Protein AF-A0AA36HU29-F1 (afdb_monomer_lite)

Secondary structure (DSSP, 8-state):
--HHHHH-TT---EEEEEE--TTS-HHHHHHHHHHTPPTT--SEEEEHHHHS-TTS--HHHHSSGGGSHHHHHHHH-SEEEES---S-HHHHHHHHHHHHTT-EEEE-----TTHHHHHHHHHHHHHHHHHHHHHHHHHHHSPP---------

Radius of gyration: 29.67 Å; chains: 1; bounding box: 52×58×99 Å

Foldseek 3Di:
DFQQCVVPVPHFDAQEEEQEDPPDDPVLVCLQCVQFPDPPGGPDHHDPNRNDDPVDPCVVLPVPVCNHPSVVSLLNHQEYEYADDDPDPNSVVSVVSCVVSVHHYHYGDGDPPCPVVVVVVVVVVVCVVVVVVVVVVVVVVPDDPDDPPPDDD

Structure (mmCIF, N/CA/C/O backbone):
data_AF-A0AA36HU29-F1
#
_entry.id   AF-A0AA36HU29-F1
#
loop_
_atom_site.group_PDB
_atom_site.id
_atom_site.type_symbol
_atom_site.label_atom_id
_atom_site.label_alt_id
_atom_site.label_comp_id
_atom_site.label_asym_id
_atom_site.label_entity_id
_atom_site.label_seq_id
_atom_site.pdbx_PDB_ins_code
_atom_site.Cartn_x
_atom_site.Cartn_y
_atom_site.Cartn_z
_atom_site.occupancy
_atom_site.B_iso_or_equiv
_atom_site.auth_seq_id
_atom_site.auth_comp_id
_atom_site.auth_asym_id
_atom_site.auth_atom_id
_atom_site.pdbx_PDB_model_num
ATOM 1 N N . MET A 1 1 ? 15.956 -13.746 -5.087 1.00 78.06 1 MET A N 1
ATOM 2 C CA . MET A 1 1 ? 14.690 -14.308 -4.554 1.00 78.06 1 MET A CA 1
ATOM 3 C C . MET A 1 1 ? 14.065 -13.264 -3.632 1.00 78.06 1 MET A C 1
ATOM 5 O O . MET A 1 1 ? 14.831 -12.580 -2.966 1.00 78.06 1 MET A O 1
ATOM 9 N N . SER A 1 2 ? 12.744 -13.062 -3.648 1.00 89.00 2 SER A N 1
ATOM 10 C CA . SER A 1 2 ? 12.063 -12.048 -2.819 1.00 89.00 2 SER A CA 1
ATOM 11 C C . SER A 1 2 ? 11.445 -12.655 -1.555 1.00 89.00 2 SER A C 1
ATOM 13 O O . SER A 1 2 ? 11.228 -13.866 -1.491 1.00 89.00 2 SER A O 1
ATOM 15 N N . TRP A 1 3 ? 11.154 -11.826 -0.547 1.00 90.50 3 TRP A N 1
ATOM 16 C CA . TRP A 1 3 ? 10.551 -12.289 0.709 1.00 90.50 3 TRP A CA 1
ATOM 17 C C . TRP A 1 3 ? 9.155 -12.883 0.495 1.00 90.50 3 TRP A C 1
ATOM 19 O O . TRP A 1 3 ? 8.847 -13.936 1.050 1.00 90.50 3 TRP A O 1
ATOM 29 N N . ALA A 1 4 ? 8.339 -12.256 -0.359 1.00 91.94 4 ALA A N 1
ATOM 30 C CA . ALA A 1 4 ? 7.001 -12.749 -0.675 1.00 91.94 4 ALA A CA 1
ATOM 31 C C . ALA A 1 4 ? 7.044 -14.166 -1.270 1.00 91.94 4 ALA A C 1
ATOM 33 O O . ALA A 1 4 ? 6.289 -15.030 -0.838 1.00 91.94 4 ALA A O 1
ATOM 34 N N . LEU A 1 5 ? 7.980 -14.431 -2.190 1.00 91.12 5 LEU A N 1
ATOM 35 C CA . LEU A 1 5 ? 8.143 -15.754 -2.799 1.00 91.12 5 LEU A CA 1
ATOM 36 C C . LEU A 1 5 ? 8.697 -16.794 -1.811 1.00 91.12 5 LEU A C 1
ATOM 38 O O . LEU A 1 5 ? 8.321 -17.958 -1.871 1.00 91.12 5 LEU A O 1
ATOM 42 N N . LEU A 1 6 ? 9.565 -16.383 -0.878 1.00 92.69 6 LEU A N 1
ATOM 43 C CA . LEU A 1 6 ? 10.039 -17.259 0.202 1.00 92.69 6 LEU A CA 1
ATOM 44 C C . LEU A 1 6 ? 8.902 -17.699 1.133 1.00 92.69 6 LEU A C 1
ATOM 46 O O . LEU A 1 6 ? 8.928 -18.817 1.644 1.00 92.69 6 LEU A O 1
ATOM 50 N N . LYS A 1 7 ? 7.931 -16.816 1.390 1.00 93.50 7 LYS A N 1
ATOM 51 C CA . LYS A 1 7 ? 6.779 -17.106 2.255 1.00 93.50 7 LYS A CA 1
ATOM 52 C C . LYS A 1 7 ? 5.652 -17.833 1.540 1.00 93.50 7 LYS A C 1
ATOM 54 O O . LYS A 1 7 ? 5.011 -18.678 2.157 1.00 93.50 7 LYS A O 1
ATOM 59 N N . HIS A 1 8 ? 5.453 -17.539 0.262 1.00 93.25 8 HIS A N 1
ATOM 60 C CA . HIS A 1 8 ? 4.402 -18.119 -0.561 1.00 93.25 8 HIS A CA 1
ATOM 61 C C . HIS A 1 8 ? 5.008 -18.652 -1.867 1.00 93.25 8 HIS A C 1
ATOM 63 O O . HIS A 1 8 ? 4.954 -17.961 -2.888 1.00 93.25 8 HIS A O 1
ATOM 69 N N . PRO A 1 9 ? 5.600 -19.864 -1.849 1.00 94.38 9 PRO A N 1
ATOM 70 C CA . PRO A 1 9 ? 6.239 -20.452 -3.029 1.00 94.38 9 PRO A CA 1
ATOM 71 C C . PRO A 1 9 ? 5.286 -20.625 -4.217 1.00 94.38 9 PRO A C 1
ATOM 73 O O . PRO A 1 9 ? 5.706 -20.464 -5.360 1.00 94.38 9 PRO A O 1
ATOM 76 N N . ASP A 1 10 ? 4.007 -20.887 -3.936 1.00 93.75 10 ASP A N 1
ATOM 77 C CA . ASP A 1 10 ? 2.946 -21.048 -4.940 1.00 93.75 10 ASP A CA 1
ATOM 78 C C . ASP A 1 10 ? 2.301 -19.710 -5.362 1.00 93.75 10 ASP A C 1
ATOM 80 O O . ASP A 1 10 ? 1.440 -19.673 -6.241 1.00 93.75 10 ASP A O 1
ATOM 84 N N . GLY A 1 11 ? 2.729 -18.596 -4.758 1.00 90.38 11 GLY A N 1
ATOM 85 C CA . GLY A 1 11 ? 2.130 -17.276 -4.938 1.00 90.38 11 GLY A CA 1
ATOM 86 C C . GLY A 1 11 ? 0.848 -17.060 -4.125 1.00 90.38 11 GLY A C 1
ATOM 87 O O . GLY A 1 11 ? 0.329 -17.961 -3.472 1.00 90.38 11 GLY A O 1
ATOM 88 N N . VAL A 1 12 ? 0.356 -15.820 -4.147 1.00 90.94 12 VAL A N 1
ATOM 89 C CA . VAL A 1 12 ? -0.912 -15.391 -3.529 1.00 90.94 12 VAL A CA 1
ATOM 90 C C . VAL A 1 12 ? -1.632 -14.490 -4.529 1.00 90.94 12 VAL A C 1
ATOM 92 O O . VAL A 1 12 ? -0.976 -13.729 -5.246 1.00 90.94 12 VAL A O 1
ATOM 95 N N . SER A 1 13 ? -2.9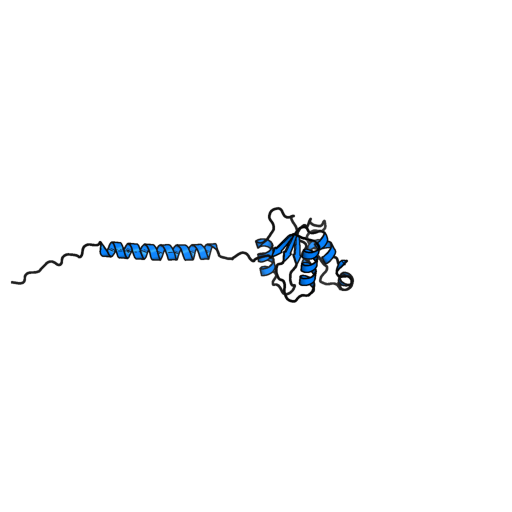65 -14.574 -4.599 1.00 90.75 13 SER A N 1
ATOM 96 C CA . SER A 1 13 ? -3.747 -13.623 -5.395 1.00 90.75 13 SER A CA 1
ATOM 97 C C . SER A 1 13 ? -3.652 -12.234 -4.775 1.00 90.75 13 SER A C 1
ATOM 99 O O . SER A 1 13 ? -3.910 -12.059 -3.585 1.00 90.75 13 SER A O 1
ATOM 101 N N . CYS A 1 14 ? -3.289 -11.250 -5.592 1.00 91.75 14 CYS A N 1
ATOM 102 C CA . CYS A 1 14 ? -3.174 -9.864 -5.168 1.00 91.75 14 CYS A CA 1
ATOM 103 C C . CYS A 1 14 ? -4.008 -8.980 -6.089 1.00 91.75 14 CYS A C 1
ATOM 105 O O . CYS A 1 14 ? -3.647 -8.776 -7.250 1.00 91.75 14 CYS A O 1
ATOM 107 N N . ASN A 1 15 ? -5.075 -8.393 -5.555 1.00 93.06 15 ASN A N 1
ATOM 108 C CA . ASN A 1 15 ? -5.854 -7.364 -6.245 1.00 93.06 15 ASN A CA 1
ATOM 109 C C . ASN A 1 15 ? -5.525 -5.940 -5.763 1.00 93.06 15 ASN A C 1
ATOM 111 O O . ASN A 1 15 ? -5.945 -4.964 -6.390 1.00 93.06 15 ASN A O 1
ATOM 115 N N . ILE A 1 16 ? -4.723 -5.816 -4.702 1.00 95.25 16 ILE A N 1
ATOM 116 C CA . ILE A 1 16 ? -4.217 -4.544 -4.186 1.00 95.25 16 ILE A CA 1
ATOM 117 C C . ILE A 1 16 ? -2.768 -4.349 -4.637 1.00 95.25 16 ILE A C 1
ATOM 119 O O . ILE A 1 16 ? -1.923 -5.224 -4.445 1.00 95.25 16 ILE A O 1
ATOM 123 N N . PHE A 1 17 ? -2.457 -3.170 -5.170 1.00 95.56 17 PHE A N 1
ATOM 124 C CA . PHE A 1 17 ? -1.086 -2.690 -5.339 1.00 95.56 17 PHE A CA 1
ATOM 125 C C . PHE A 1 17 ? -0.808 -1.593 -4.315 1.00 95.56 17 PHE A C 1
ATOM 127 O O . PHE A 1 17 ? -1.538 -0.604 -4.264 1.00 95.56 17 PHE A O 1
ATOM 134 N N . VAL A 1 18 ? 0.247 -1.737 -3.516 1.00 94.94 18 VAL A N 1
ATOM 135 C CA . VAL A 1 18 ? 0.619 -0.732 -2.515 1.00 94.94 18 VAL A CA 1
ATOM 136 C C . VAL A 1 18 ? 1.792 0.093 -3.025 1.00 94.94 18 VAL A C 1
ATOM 138 O O . VAL A 1 18 ? 2.899 -0.421 -3.195 1.00 94.94 18 VAL A O 1
ATOM 141 N N . THR A 1 19 ? 1.557 1.389 -3.226 1.00 93.25 19 THR A N 1
ATOM 142 C CA . THR A 1 19 ? 2.623 2.365 -3.453 1.00 93.25 19 THR A CA 1
ATOM 143 C C . THR A 1 19 ? 3.014 3.008 -2.126 1.00 93.25 19 THR A C 1
ATOM 145 O O . THR A 1 19 ? 2.177 3.525 -1.378 1.00 93.25 19 THR A O 1
ATOM 148 N N . HIS A 1 20 ? 4.304 2.929 -1.812 1.00 92.00 20 HIS A N 1
ATOM 149 C CA . HIS A 1 20 ? 4.864 3.426 -0.563 1.00 92.00 20 HIS A CA 1
ATOM 150 C C . HIS A 1 20 ? 6.284 3.936 -0.771 1.00 92.00 20 HIS A C 1
ATOM 152 O O . HIS A 1 20 ? 7.001 3.514 -1.685 1.00 92.00 20 HIS A O 1
ATOM 158 N N . CYS A 1 21 ? 6.725 4.823 0.112 1.00 87.12 21 CYS A N 1
ATOM 159 C CA . CYS A 1 21 ? 8.116 5.225 0.152 1.00 87.12 21 CYS A CA 1
ATOM 160 C C . CYS A 1 21 ? 8.953 4.242 0.963 1.00 87.12 21 CYS A C 1
ATOM 162 O O . CYS A 1 21 ? 8.581 3.816 2.050 1.00 87.12 21 CYS A O 1
ATOM 164 N N . TRP A 1 22 ? 10.153 3.956 0.467 1.00 79.56 22 TRP A N 1
ATOM 165 C CA . TRP A 1 22 ? 11.125 3.112 1.163 1.00 79.56 22 TRP A CA 1
ATOM 166 C C . TRP A 1 22 ? 11.636 3.692 2.483 1.00 79.56 22 TRP A C 1
ATOM 168 O O . TRP A 1 22 ? 12.119 2.945 3.321 1.00 79.56 22 TRP A O 1
ATOM 178 N N . ALA A 1 23 ? 11.565 5.013 2.656 1.00 83.56 23 ALA A N 1
ATOM 179 C CA . ALA A 1 23 ? 11.959 5.662 3.903 1.00 83.56 23 ALA A CA 1
ATOM 180 C C . ALA A 1 23 ? 10.866 5.585 4.988 1.00 83.56 23 ALA A C 1
ATOM 182 O O . ALA A 1 23 ? 11.067 6.092 6.089 1.00 83.56 23 ALA A O 1
ATOM 183 N N . GLU A 1 24 ? 9.705 4.998 4.683 1.00 84.50 24 GLU A N 1
ATOM 184 C CA . GLU A 1 24 ? 8.639 4.764 5.654 1.00 84.50 24 GLU A CA 1
ATOM 185 C C . GLU A 1 24 ? 9.036 3.648 6.634 1.00 84.50 24 GLU A C 1
ATOM 187 O O . GLU A 1 24 ? 9.568 2.612 6.233 1.00 84.50 24 GLU A O 1
ATOM 192 N N .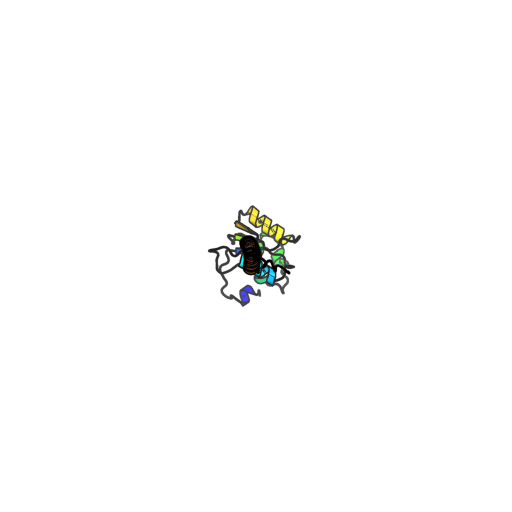 GLY A 1 25 ? 8.775 3.857 7.927 1.00 87.88 25 GLY A N 1
ATOM 193 C CA . GLY A 1 25 ? 8.971 2.826 8.944 1.00 87.88 25 GLY A CA 1
ATOM 194 C C . GLY A 1 25 ? 7.988 1.668 8.762 1.00 87.88 25 GLY A C 1
ATOM 195 O O . GLY A 1 25 ? 6.820 1.875 8.433 1.00 87.88 25 GLY A O 1
ATOM 196 N N . ILE A 1 26 ? 8.460 0.432 8.960 1.00 88.88 26 ILE A N 1
ATOM 197 C CA . ILE A 1 26 ? 7.656 -0.766 8.675 1.00 88.88 26 ILE A CA 1
ATOM 198 C C . ILE A 1 26 ? 6.408 -0.865 9.563 1.00 88.88 26 ILE A C 1
ATOM 200 O O . ILE A 1 26 ? 5.371 -1.323 9.100 1.00 88.88 26 ILE A O 1
ATOM 204 N N . TYR A 1 27 ? 6.473 -0.406 10.816 1.00 90.56 27 TYR A N 1
ATOM 205 C CA . TYR A 1 27 ? 5.324 -0.448 11.723 1.00 90.56 27 TYR A CA 1
ATOM 206 C C . TYR A 1 27 ? 4.244 0.552 11.311 1.00 90.56 27 TYR A C 1
ATOM 208 O O . TYR A 1 27 ? 3.066 0.213 11.282 1.00 90.56 27 TYR A O 1
ATOM 216 N N . GLU A 1 28 ? 4.638 1.770 10.945 1.00 88.38 28 GLU A N 1
ATOM 217 C CA . GLU A 1 28 ? 3.728 2.801 10.454 1.00 88.38 28 GLU A CA 1
ATOM 218 C C . GLU A 1 28 ? 3.117 2.413 9.107 1.00 88.38 28 GLU A C 1
ATOM 220 O O . GLU A 1 28 ? 1.939 2.674 8.865 1.00 88.38 28 GLU A O 1
ATOM 225 N N . PHE A 1 29 ? 3.909 1.772 8.246 1.00 91.00 29 PHE A N 1
ATOM 226 C CA . PHE A 1 29 ? 3.435 1.195 6.997 1.00 91.00 29 PHE A CA 1
ATOM 227 C C . PHE A 1 29 ? 2.349 0.143 7.254 1.00 91.00 29 PHE A C 1
ATOM 229 O O . PHE A 1 29 ? 1.255 0.251 6.702 1.00 91.00 29 PHE A O 1
ATOM 236 N N . LEU A 1 30 ? 2.619 -0.834 8.127 1.00 91.00 30 LEU A N 1
ATOM 237 C CA . LEU A 1 30 ? 1.668 -1.900 8.453 1.00 91.00 30 LEU A CA 1
ATOM 238 C C . LEU A 1 30 ? 0.381 -1.345 9.072 1.00 91.00 30 LEU A C 1
ATOM 240 O O . LEU A 1 30 ? -0.699 -1.671 8.590 1.00 91.00 30 LEU A O 1
ATOM 244 N N . ASP A 1 31 ? 0.482 -0.430 10.041 1.00 90.69 31 ASP A N 1
ATOM 245 C CA . ASP A 1 31 ? -0.685 0.221 10.654 1.00 90.69 31 ASP A CA 1
ATOM 246 C C . ASP A 1 31 ? -1.605 0.882 9.612 1.00 90.69 31 ASP A C 1
ATOM 248 O O . ASP A 1 31 ? -2.832 0.850 9.740 1.00 90.69 31 ASP A O 1
ATOM 252 N N . ARG A 1 32 ? -1.023 1.531 8.593 1.00 91.75 32 ARG A N 1
ATOM 253 C CA . ARG A 1 32 ? -1.778 2.182 7.512 1.00 91.75 32 ARG A CA 1
ATOM 254 C C . ARG A 1 32 ? -2.419 1.160 6.586 1.00 91.75 32 ARG A C 1
ATOM 256 O O . ARG A 1 32 ? -3.596 1.309 6.256 1.00 91.75 32 ARG A O 1
ATOM 263 N N . VAL A 1 33 ? -1.656 0.151 6.166 1.00 92.44 33 VAL A N 1
ATOM 264 C CA . VAL A 1 33 ? -2.122 -0.890 5.242 1.00 92.44 33 VAL A CA 1
ATOM 265 C C . VAL A 1 33 ? -3.250 -1.701 5.868 1.00 92.44 33 VAL A C 1
ATOM 267 O O . VAL A 1 33 ? -4.327 -1.790 5.284 1.00 92.44 33 VAL A O 1
ATOM 270 N N . GLU A 1 34 ? -3.047 -2.224 7.075 1.00 90.81 34 GLU A N 1
ATOM 271 C CA . GLU A 1 34 ? -4.065 -2.980 7.813 1.00 90.81 34 GLU A CA 1
ATOM 272 C C . GLU A 1 34 ? -5.262 -2.091 8.159 1.00 90.81 34 GLU A C 1
ATOM 274 O O . GLU A 1 34 ? -6.416 -2.490 8.006 1.00 90.81 34 GLU A O 1
ATOM 279 N N . GLY A 1 35 ? -4.995 -0.844 8.554 1.00 89.56 35 GLY A N 1
ATOM 280 C CA . GLY A 1 35 ? -6.024 0.135 8.878 1.00 89.56 35 GLY A CA 1
ATOM 281 C C . GLY A 1 35 ? -6.935 0.517 7.722 1.00 89.56 35 GLY A C 1
ATOM 282 O O . GLY A 1 35 ? -8.077 0.915 7.951 1.00 89.56 35 GLY A O 1
ATOM 283 N N . SER A 1 36 ? -6.434 0.387 6.497 1.00 91.62 36 SER A N 1
ATOM 284 C CA . SER A 1 36 ? -7.109 0.821 5.275 1.00 91.62 36 SER A CA 1
ATOM 285 C C . SER A 1 36 ? -7.422 -0.333 4.329 1.00 91.62 36 SER A C 1
ATOM 287 O O . SER A 1 36 ? -7.764 -0.085 3.168 1.00 91.62 36 SER A O 1
ATOM 289 N N . TRP A 1 37 ? -7.310 -1.580 4.802 1.00 91.69 37 TRP A N 1
ATOM 290 C CA . TRP A 1 37 ? -7.531 -2.759 3.975 1.00 91.69 37 TRP A CA 1
ATOM 291 C C . TRP A 1 37 ? -8.944 -2.731 3.369 1.00 91.69 37 TRP A C 1
ATOM 293 O O . TRP A 1 37 ? -9.926 -2.557 4.101 1.00 91.69 37 TRP A O 1
ATOM 303 N N . PRO A 1 38 ? -9.093 -2.854 2.037 1.00 88.19 38 PRO A N 1
ATOM 304 C CA . PRO A 1 38 ? -10.403 -2.826 1.413 1.00 88.19 38 PRO A CA 1
ATOM 305 C C . PRO A 1 38 ? -11.224 -4.049 1.833 1.00 88.19 38 PRO A C 1
ATOM 307 O O . PRO A 1 38 ? -10.772 -5.189 1.740 1.00 88.19 38 PRO A O 1
ATOM 310 N N . GLY A 1 39 ? -12.465 -3.815 2.265 1.00 84.62 39 GLY A N 1
ATOM 311 C CA . GLY A 1 39 ? -13.413 -4.898 2.512 1.00 84.62 39 GLY A CA 1
ATOM 312 C C . GLY A 1 39 ? -13.700 -5.670 1.222 1.00 84.62 39 GLY A C 1
ATOM 313 O O . GLY A 1 39 ? -14.028 -5.060 0.207 1.00 84.62 39 GLY A O 1
ATOM 314 N N . GLY A 1 40 ? -13.574 -6.999 1.270 1.00 78.19 40 GLY A N 1
ATOM 315 C CA . GLY A 1 40 ? -13.772 -7.874 0.109 1.00 78.19 40 GLY A CA 1
ATOM 316 C C . GLY A 1 40 ? -12.586 -7.941 -0.861 1.00 78.19 40 GLY A C 1
ATOM 317 O O . GLY A 1 40 ? -12.747 -8.480 -1.952 1.00 78.19 40 GLY A O 1
ATOM 318 N N . ALA A 1 41 ? -11.423 -7.393 -0.495 1.00 78.06 41 ALA A N 1
ATOM 319 C CA . ALA A 1 41 ? -10.194 -7.590 -1.257 1.00 78.06 41 ALA A CA 1
ATOM 320 C C . ALA A 1 41 ? -9.598 -8.996 -1.059 1.00 78.06 41 ALA A C 1
ATOM 322 O O . ALA A 1 41 ? -9.956 -9.692 -0.106 1.00 78.06 41 ALA A O 1
ATOM 323 N N . ASP A 1 42 ? -8.698 -9.392 -1.966 1.00 76.44 42 ASP A N 1
ATOM 324 C CA . ASP A 1 42 ? -8.036 -10.698 -1.935 1.00 76.44 42 ASP A CA 1
ATOM 325 C C . ASP A 1 42 ? -7.120 -10.817 -0.707 1.00 76.44 42 ASP A C 1
ATOM 327 O O . ASP A 1 42 ? -6.828 -9.841 -0.014 1.00 76.44 42 ASP A O 1
ATOM 331 N N . GLU A 1 43 ? -6.632 -12.033 -0.457 1.00 82.00 43 GLU A N 1
ATOM 332 C CA . GLU A 1 43 ? 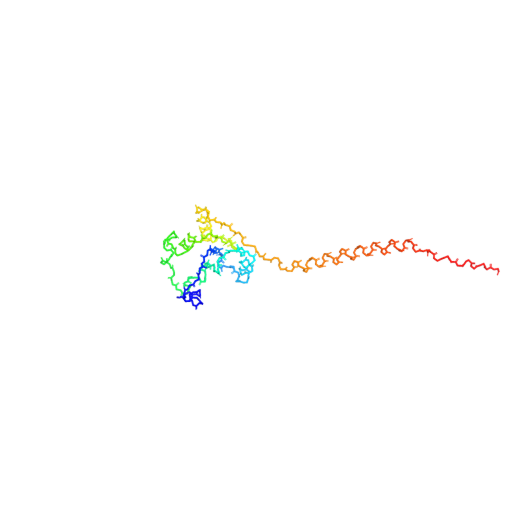-5.750 -12.351 0.671 1.00 82.00 43 GLU A CA 1
ATOM 333 C C . GLU A 1 43 ? -4.417 -11.582 0.647 1.00 82.00 43 GLU A C 1
ATOM 335 O O . GLU A 1 43 ? -3.792 -11.405 1.692 1.00 82.00 43 GLU A O 1
ATOM 340 N N . GLY A 1 44 ? -3.966 -11.134 -0.530 1.00 90.62 44 GLY A N 1
ATOM 341 C CA . GLY A 1 44 ? -2.657 -10.523 -0.723 1.00 90.62 44 GLY A CA 1
ATOM 342 C C . GLY A 1 44 ? -2.687 -9.103 -1.284 1.00 90.62 44 GLY A C 1
ATOM 343 O O . GLY A 1 44 ? -3.591 -8.686 -2.008 1.00 90.62 44 GLY A O 1
ATOM 344 N N . ALA A 1 45 ? -1.609 -8.373 -1.007 1.00 93.94 45 ALA A N 1
ATOM 345 C CA . ALA A 1 45 ? -1.275 -7.132 -1.688 1.00 93.94 45 ALA A CA 1
ATOM 346 C C . ALA A 1 45 ? 0.125 -7.229 -2.295 1.00 93.94 45 ALA A C 1
ATOM 348 O O . ALA A 1 45 ? 1.052 -7.780 -1.696 1.00 93.94 45 ALA A O 1
ATOM 349 N N . TYR A 1 46 ? 0.298 -6.659 -3.483 1.00 94.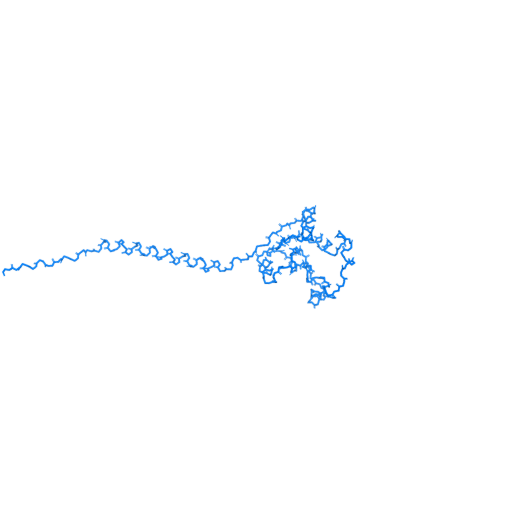44 46 TYR A N 1
ATOM 350 C CA . TYR A 1 46 ? 1.614 -6.497 -4.077 1.00 94.44 46 TYR A CA 1
ATOM 351 C C . TYR A 1 46 ? 2.318 -5.302 -3.435 1.00 94.44 46 TYR A C 1
ATOM 353 O O . TYR A 1 46 ? 1.861 -4.163 -3.558 1.00 94.44 46 TYR A O 1
ATOM 361 N N . ILE A 1 47 ? 3.444 -5.561 -2.770 1.00 92.56 47 ILE A N 1
ATOM 362 C CA . ILE A 1 47 ? 4.253 -4.546 -2.090 1.00 92.56 47 ILE A CA 1
ATOM 363 C C . ILE A 1 47 ? 5.661 -4.628 -2.659 1.00 92.56 47 ILE A C 1
ATOM 365 O O . ILE A 1 47 ? 6.364 -5.625 -2.491 1.00 92.56 47 ILE A O 1
ATOM 369 N N . CYS A 1 48 ? 6.093 -3.567 -3.333 1.00 87.19 48 CYS A N 1
ATOM 370 C CA . CYS A 1 48 ? 7.291 -3.600 -4.165 1.00 87.19 48 CYS A CA 1
ATOM 371 C C . CYS A 1 48 ? 8.572 -3.992 -3.405 1.00 87.19 48 CYS A C 1
ATOM 373 O O . CYS A 1 48 ? 9.407 -4.700 -3.971 1.00 87.19 48 CYS A O 1
ATOM 375 N N . SER A 1 49 ? 8.705 -3.582 -2.139 1.00 86.50 49 SER A N 1
ATOM 376 C CA . SER A 1 49 ? 9.830 -3.906 -1.250 1.00 86.50 49 SER A CA 1
ATOM 377 C C . SER A 1 49 ? 9.848 -5.375 -0.796 1.00 86.50 49 SER A C 1
ATOM 379 O O . SER A 1 49 ? 10.915 -5.915 -0.518 1.00 86.50 49 SER A O 1
ATOM 381 N N . LEU A 1 50 ? 8.699 -6.058 -0.803 1.00 90.06 50 LEU A N 1
ATOM 382 C CA . LEU A 1 50 ? 8.560 -7.461 -0.393 1.00 90.06 50 LEU A CA 1
ATOM 383 C C . LEU A 1 50 ? 8.524 -8.430 -1.581 1.00 90.06 50 LEU A C 1
ATOM 385 O O . LEU A 1 50 ? 8.976 -9.571 -1.466 1.00 90.06 50 LEU A O 1
ATOM 389 N N . SER A 1 51 ? 7.984 -7.982 -2.715 1.00 90.06 51 SER A N 1
ATOM 390 C CA . SER A 1 51 ? 7.723 -8.814 -3.893 1.00 90.06 51 SER A CA 1
ATOM 391 C C . SER A 1 51 ? 8.917 -8.929 -4.841 1.00 90.06 51 SER A C 1
ATOM 393 O O . SER A 1 51 ? 9.041 -9.943 -5.527 1.00 90.06 51 SER A O 1
ATOM 395 N N . ASN A 1 52 ? 9.830 -7.952 -4.848 1.00 85.62 52 ASN A N 1
ATOM 396 C CA . ASN A 1 52 ? 11.008 -7.958 -5.720 1.00 85.62 52 ASN A CA 1
ATOM 397 C C . ASN A 1 52 ? 12.286 -8.409 -4.988 1.00 85.62 52 ASN A C 1
ATOM 399 O O . ASN A 1 52 ? 12.379 -8.285 -3.763 1.00 85.62 52 ASN A O 1
ATOM 403 N N . PRO A 1 53 ? 13.287 -8.941 -5.712 1.00 83.19 53 PRO A N 1
ATOM 404 C CA . PRO A 1 53 ? 14.575 -9.293 -5.126 1.00 83.19 53 PRO A CA 1
ATOM 405 C C . PRO A 1 53 ? 15.384 -8.022 -4.816 1.00 83.19 53 PRO A C 1
ATOM 407 O O . PRO A 1 53 ? 16.026 -7.472 -5.701 1.00 83.19 53 PRO A O 1
ATOM 410 N N . GLN A 1 54 ? 15.342 -7.562 -3.559 1.00 72.75 54 GLN A N 1
ATOM 411 C CA . GLN A 1 54 ? 15.966 -6.296 -3.126 1.00 72.75 54 GLN A CA 1
ATOM 412 C C . GLN A 1 54 ? 17.492 -6.353 -3.001 1.00 72.75 54 GLN A C 1
ATOM 414 O O . GLN A 1 54 ? 18.159 -5.334 -3.116 1.00 72.75 54 GLN A O 1
ATOM 419 N N . GLU A 1 55 ? 18.049 -7.538 -2.753 1.00 72.19 55 GLU A N 1
ATOM 420 C CA . GLU A 1 55 ? 19.491 -7.728 -2.530 1.00 72.19 55 GLU A CA 1
ATOM 421 C C . GLU A 1 55 ? 20.298 -7.861 -3.834 1.00 72.19 55 GLU A C 1
ATOM 423 O O . GLU A 1 55 ? 21.496 -8.128 -3.806 1.00 72.19 55 GLU A O 1
ATOM 428 N N . GLN A 1 56 ? 19.647 -7.725 -4.991 1.00 73.12 56 GLN A N 1
ATOM 429 C CA . GLN A 1 56 ? 20.250 -7.934 -6.307 1.00 73.12 56 GLN A CA 1
ATOM 430 C C . GLN A 1 56 ? 20.177 -6.653 -7.142 1.00 73.12 56 GLN A C 1
ATOM 432 O O . GLN A 1 56 ? 19.394 -5.750 -6.852 1.00 73.12 56 GLN A O 1
ATOM 437 N N . ASP A 1 57 ? 20.990 -6.569 -8.196 1.00 80.62 57 ASP A N 1
ATOM 438 C CA . ASP A 1 57 ? 20.897 -5.471 -9.156 1.00 80.62 57 ASP A CA 1
ATOM 439 C C . ASP A 1 57 ? 19.574 -5.556 -9.936 1.00 80.62 57 ASP A C 1
ATOM 441 O O . ASP A 1 57 ? 19.389 -6.416 -10.799 1.00 80.62 57 ASP A O 1
ATOM 445 N N . ILE A 1 58 ? 18.644 -4.652 -9.616 1.00 82.00 58 ILE A N 1
ATOM 446 C CA . ILE A 1 58 ? 17.334 -4.539 -10.271 1.00 82.00 58 ILE A CA 1
ATOM 447 C C . ILE A 1 58 ? 17.318 -3.504 -11.404 1.00 82.00 58 ILE A C 1
ATOM 449 O O . ILE A 1 58 ? 16.250 -3.203 -11.940 1.00 82.00 58 ILE A O 1
ATOM 453 N N . SER A 1 59 ? 18.468 -2.941 -11.791 1.00 84.19 59 SER A N 1
ATOM 454 C CA . SER A 1 59 ? 18.542 -1.871 -12.797 1.00 84.19 59 SER A CA 1
ATOM 455 C C . SER A 1 59 ? 17.923 -2.289 -14.132 1.00 84.19 59 SER A C 1
ATOM 457 O O . SER A 1 59 ? 17.232 -1.501 -14.776 1.00 84.19 59 SER A O 1
ATOM 459 N N . SER A 1 60 ? 18.088 -3.558 -14.513 1.00 84.06 60 SER A N 1
ATOM 460 C CA . SER A 1 60 ? 17.475 -4.138 -15.714 1.00 84.06 60 SER A CA 1
ATOM 461 C C . SER A 1 60 ? 15.943 -4.186 -15.645 1.00 84.06 60 SER A C 1
ATOM 463 O O . SER A 1 60 ? 15.279 -3.938 -16.648 1.00 84.06 60 SER A O 1
ATOM 465 N N . LEU A 1 61 ? 15.370 -4.428 -14.461 1.00 79.88 61 LEU A N 1
ATOM 466 C CA . LEU A 1 61 ? 13.919 -4.441 -14.229 1.00 79.88 61 LEU A CA 1
ATOM 467 C C . LEU A 1 61 ? 13.310 -3.034 -14.284 1.00 79.88 61 LEU A C 1
ATOM 469 O O . LEU A 1 61 ? 12.117 -2.882 -14.546 1.00 79.88 61 LEU A O 1
ATOM 473 N N . LEU A 1 62 ? 14.126 -2.009 -14.034 1.00 82.75 62 LEU A N 1
ATOM 474 C CA . LEU A 1 62 ? 13.733 -0.600 -14.019 1.00 82.75 62 LEU A CA 1
ATOM 475 C C . LEU A 1 62 ? 14.055 0.140 -15.325 1.00 82.75 62 LEU A C 1
ATOM 477 O O . LEU A 1 62 ? 13.665 1.297 -15.475 1.00 82.75 62 LEU A O 1
ATOM 481 N N . ALA A 1 63 ? 14.729 -0.513 -16.278 1.00 86.81 63 ALA A N 1
ATOM 482 C CA . ALA A 1 63 ? 15.172 0.103 -17.529 1.00 86.81 63 ALA A CA 1
ATOM 483 C C . ALA A 1 63 ? 14.012 0.647 -18.381 1.00 86.81 63 ALA A C 1
ATOM 485 O O . ALA A 1 63 ? 14.170 1.639 -19.090 1.00 86.81 63 ALA A O 1
ATOM 486 N N . SER A 1 64 ? 12.836 0.020 -18.294 1.00 90.38 64 SER A N 1
ATOM 487 C CA . SER A 1 64 ? 11.608 0.488 -18.936 1.00 90.38 64 SER A CA 1
ATOM 488 C C . SER A 1 64 ? 10.500 0.635 -17.890 1.00 90.38 64 SER A C 1
ATOM 490 O O . SER A 1 64 ? 9.872 -0.361 -17.533 1.00 90.38 64 SER A O 1
ATOM 492 N N . PRO A 1 65 ? 10.230 1.855 -17.385 1.00 88.69 65 PRO A N 1
ATOM 493 C CA . PRO A 1 65 ? 9.261 2.078 -16.312 1.00 88.69 65 PRO A CA 1
ATOM 494 C C . PRO A 1 65 ? 7.873 1.487 -16.588 1.00 88.69 65 PRO A C 1
ATOM 496 O O . PRO A 1 65 ? 7.287 0.870 -15.701 1.00 88.69 65 PRO A O 1
ATOM 499 N N . SER A 1 66 ? 7.369 1.606 -17.819 1.00 88.75 66 SER A N 1
ATOM 500 C CA . SER A 1 66 ? 6.038 1.123 -18.215 1.00 88.75 66 SER A CA 1
ATOM 501 C C . SER A 1 66 ? 5.952 -0.394 -18.406 1.00 88.75 66 SER A C 1
ATOM 503 O O . SER A 1 66 ? 4.864 -0.955 -18.289 1.00 88.75 66 SER A O 1
ATOM 505 N N . ALA A 1 67 ? 7.076 -1.054 -18.695 1.00 88.31 67 ALA A N 1
ATOM 506 C CA . ALA A 1 67 ? 7.174 -2.510 -18.826 1.00 88.31 67 ALA A CA 1
ATOM 507 C C . ALA A 1 67 ? 7.778 -3.180 -17.580 1.00 88.31 67 ALA A C 1
ATOM 509 O O . ALA A 1 67 ? 7.973 -4.394 -17.554 1.00 88.31 67 ALA A O 1
ATOM 510 N N . SER A 1 68 ? 8.087 -2.391 -16.554 1.00 90.00 68 SER A N 1
ATOM 511 C CA . SER A 1 68 ? 8.678 -2.868 -15.315 1.00 90.00 68 SER A CA 1
ATOM 512 C C . SER A 1 68 ? 7.714 -3.804 -14.567 1.00 90.00 68 SER A C 1
ATOM 514 O O . SER A 1 68 ? 6.491 -3.665 -14.696 1.00 90.00 68 SER A O 1
ATOM 516 N N . PRO A 1 69 ? 8.218 -4.734 -13.733 1.00 87.88 69 PRO A N 1
ATOM 517 C CA . PRO A 1 69 ? 7.355 -5.615 -12.943 1.00 87.88 69 PRO A CA 1
ATOM 518 C C . PRO A 1 69 ? 6.392 -4.832 -12.035 1.00 87.88 69 PRO A C 1
ATOM 520 O O . PRO A 1 69 ? 5.279 -5.283 -11.786 1.00 87.88 69 PRO A O 1
ATOM 523 N N . PHE A 1 70 ? 6.776 -3.624 -11.609 1.00 88.94 70 PHE A N 1
ATOM 524 C CA . PHE A 1 70 ? 5.934 -2.700 -10.843 1.00 88.94 70 PHE A CA 1
ATOM 525 C C . PHE A 1 70 ? 4.720 -2.240 -11.655 1.00 88.94 70 PHE A C 1
ATOM 527 O O . PHE A 1 70 ? 3.587 -2.371 -11.200 1.00 88.94 70 PHE A O 1
ATOM 534 N N . ALA A 1 71 ? 4.945 -1.759 -12.881 1.00 91.56 71 ALA A N 1
ATOM 535 C CA . ALA A 1 71 ? 3.873 -1.313 -13.765 1.00 91.56 71 ALA A CA 1
ATOM 536 C C . ALA A 1 71 ? 2.949 -2.467 -14.174 1.00 91.56 71 ALA A C 1
ATOM 538 O O . ALA A 1 71 ? 1.736 -2.278 -14.246 1.00 91.56 71 ALA A O 1
ATOM 539 N N . LEU A 1 72 ? 3.496 -3.667 -14.389 1.00 92.38 72 LEU A N 1
ATOM 540 C CA . LEU A 1 72 ? 2.700 -4.860 -14.685 1.00 92.38 72 LEU A CA 1
ATOM 541 C C . LEU A 1 72 ? 1.829 -5.273 -13.491 1.00 92.38 72 LEU A C 1
ATOM 543 O O . LEU A 1 72 ? 0.636 -5.509 -13.671 1.00 92.38 72 LEU A O 1
ATOM 547 N N . ALA A 1 73 ? 2.385 -5.296 -12.277 1.00 93.44 73 ALA A N 1
ATOM 548 C CA . ALA A 1 73 ? 1.623 -5.591 -11.066 1.00 93.44 73 ALA A CA 1
ATOM 549 C C . ALA A 1 73 ? 0.520 -4.547 -10.816 1.00 93.44 73 ALA A C 1
ATOM 551 O O . ALA A 1 73 ? -0.629 -4.909 -10.570 1.00 93.44 73 ALA A O 1
ATOM 552 N N . LEU A 1 74 ? 0.834 -3.256 -10.967 1.00 95.25 74 LEU A N 1
ATOM 553 C CA . LEU A 1 74 ? -0.137 -2.165 -10.841 1.00 95.25 74 LEU A CA 1
ATOM 554 C C . LEU A 1 74 ? -1.252 -2.284 -11.887 1.00 95.25 74 LEU A C 1
ATOM 556 O O . LEU A 1 74 ? -2.426 -2.066 -11.588 1.00 95.25 74 LEU A O 1
ATOM 560 N N . LYS A 1 75 ? -0.907 -2.668 -13.120 1.00 95.19 75 LYS A N 1
ATOM 561 C CA . LYS A 1 75 ? -1.881 -2.862 -14.198 1.00 95.19 75 LYS A CA 1
ATOM 562 C C . LYS A 1 75 ? -2.856 -3.998 -13.892 1.00 95.19 75 LYS A C 1
ATOM 564 O O . LYS A 1 75 ? -4.029 -3.869 -14.244 1.00 95.19 75 LYS A O 1
ATOM 569 N N . SER A 1 76 ? -2.396 -5.064 -13.241 1.00 93.50 76 SER A N 1
ATOM 570 C CA . SER A 1 76 ? -3.229 -6.207 -12.847 1.00 93.50 76 SER A CA 1
ATOM 571 C C . SER A 1 76 ? -4.091 -5.935 -11.611 1.00 93.50 76 SER A C 1
ATOM 573 O O . SER A 1 76 ? -5.191 -6.471 -11.519 1.00 93.50 76 SER A O 1
ATOM 575 N N . ALA A 1 77 ? -3.643 -5.078 -10.692 1.00 94.25 77 ALA A N 1
ATOM 576 C CA . ALA A 1 77 ? -4.400 -4.729 -9.491 1.00 94.25 77 ALA A CA 1
ATOM 577 C C . ALA A 1 77 ? -5.695 -3.959 -9.814 1.00 94.25 77 ALA A C 1
ATOM 579 O O . ALA A 1 77 ? -5.733 -3.130 -10.730 1.00 94.25 77 ALA A O 1
ATOM 580 N N . SER A 1 78 ? -6.763 -4.199 -9.052 1.00 93.19 78 SER A N 1
ATOM 581 C CA . SER A 1 78 ? -8.009 -3.421 -9.127 1.00 93.19 78 SER A CA 1
ATOM 582 C C . SER A 1 78 ? -7.900 -2.116 -8.344 1.00 93.19 78 SER A C 1
ATOM 584 O O . SER A 1 78 ? -8.389 -1.075 -8.791 1.00 93.19 78 SER A O 1
ATOM 586 N N . THR A 1 79 ? -7.212 -2.176 -7.204 1.00 94.88 79 THR A N 1
ATOM 587 C CA . THR A 1 79 ? -7.139 -1.093 -6.228 1.00 94.88 79 THR A CA 1
ATOM 588 C C . THR A 1 79 ? -5.680 -0.739 -5.960 1.00 94.88 79 THR A C 1
ATOM 590 O O . THR A 1 79 ? -4.839 -1.611 -5.739 1.00 94.88 79 THR A O 1
ATOM 593 N N . VAL A 1 80 ? -5.368 0.555 -5.971 1.00 95.44 80 VAL A N 1
ATOM 594 C CA . VAL A 1 80 ? -4.051 1.097 -5.635 1.00 95.44 80 VAL A CA 1
ATOM 595 C C . VAL A 1 80 ? -4.141 1.796 -4.287 1.00 95.44 80 VAL A C 1
ATOM 597 O O . VAL A 1 80 ? -4.874 2.772 -4.124 1.00 95.44 80 VAL A O 1
ATOM 600 N N . MET A 1 81 ? -3.390 1.288 -3.317 1.00 94.94 81 MET A N 1
ATOM 601 C CA . MET A 1 81 ? -3.305 1.842 -1.976 1.00 94.94 81 MET A CA 1
ATOM 602 C C . MET A 1 81 ? -2.037 2.680 -1.830 1.00 94.94 81 MET A C 1
ATOM 604 O O . MET A 1 81 ? -0.933 2.215 -2.098 1.00 94.94 81 MET A O 1
ATOM 608 N N . ILE A 1 82 ? -2.205 3.915 -1.377 1.00 94.00 82 ILE A N 1
ATOM 609 C CA . ILE A 1 82 ? -1.148 4.905 -1.215 1.00 94.00 82 ILE A CA 1
ATOM 610 C C . ILE A 1 82 ? -0.908 5.116 0.281 1.00 94.00 82 ILE A C 1
ATOM 612 O O . ILE A 1 82 ? -1.748 5.725 0.940 1.00 94.00 82 ILE A O 1
ATOM 616 N N . THR A 1 83 ? 0.219 4.659 0.831 1.00 91.12 83 THR A N 1
ATOM 617 C CA . THR A 1 83 ? 0.529 4.848 2.269 1.00 91.12 83 THR A CA 1
ATOM 618 C C . THR A 1 83 ? 1.294 6.134 2.533 1.00 91.12 83 THR A C 1
ATOM 620 O O . THR A 1 83 ? 0.974 6.887 3.453 1.00 91.12 83 THR A O 1
ATOM 623 N N . SER A 1 84 ? 2.299 6.410 1.706 1.00 81.94 84 SER A N 1
ATOM 624 C CA . SER A 1 84 ? 3.150 7.580 1.840 1.00 81.94 84 SER A CA 1
ATOM 625 C C . SER A 1 84 ? 3.699 8.015 0.479 1.00 81.94 84 SER A C 1
ATOM 627 O O . SER A 1 84 ? 4.509 7.330 -0.146 1.00 81.94 84 SER A O 1
ATOM 629 N N . ILE A 1 85 ? 3.272 9.189 0.006 1.00 69.19 85 ILE A N 1
ATOM 630 C CA . ILE A 1 85 ? 3.884 9.839 -1.161 1.00 69.19 85 ILE A CA 1
ATOM 631 C C . ILE A 1 85 ? 4.842 10.892 -0.636 1.00 69.19 85 ILE A C 1
ATOM 633 O O . ILE A 1 85 ? 4.459 12.001 -0.274 1.00 69.19 85 ILE A O 1
ATOM 637 N N . TYR A 1 86 ? 6.112 10.518 -0.585 1.00 64.44 86 TYR A N 1
ATOM 638 C CA . TYR A 1 86 ? 7.194 11.483 -0.465 1.00 64.44 86 TYR A CA 1
ATOM 639 C C . TYR A 1 86 ? 7.565 12.008 -1.860 1.00 64.44 86 TYR A C 1
ATOM 641 O O . TYR A 1 86 ? 6.996 11.604 -2.872 1.00 64.44 86 TYR A O 1
ATOM 649 N N . THR A 1 87 ? 8.598 12.844 -1.943 1.00 70.81 87 THR A N 1
ATOM 650 C CA . THR A 1 87 ? 9.227 13.330 -3.188 1.00 70.81 87 THR A CA 1
ATOM 651 C C . THR A 1 87 ? 9.898 12.226 -4.036 1.00 70.81 87 THR A C 1
ATOM 653 O O . THR A 1 87 ? 10.758 12.505 -4.871 1.00 70.81 87 THR A O 1
ATOM 656 N N . ARG A 1 88 ? 9.539 10.948 -3.840 1.00 81.88 88 ARG A N 1
ATOM 657 C CA . ARG A 1 88 ? 10.080 9.804 -4.583 1.00 81.88 88 ARG A CA 1
ATOM 658 C C . ARG A 1 88 ? 9.372 9.686 -5.928 1.00 81.88 88 ARG A C 1
ATOM 660 O O . ARG A 1 88 ? 8.189 9.364 -5.991 1.00 81.88 88 ARG A O 1
ATOM 667 N N . LEU A 1 89 ? 10.137 9.886 -7.000 1.00 88.69 89 LEU A N 1
ATOM 668 C CA . LEU A 1 89 ? 9.634 9.896 -8.375 1.00 88.69 89 LEU A CA 1
ATOM 669 C C . LEU A 1 89 ? 8.848 8.628 -8.745 1.00 88.69 89 LEU A C 1
ATOM 671 O O . LEU A 1 89 ? 7.827 8.727 -9.414 1.00 88.69 89 LEU A O 1
ATOM 675 N N . TRP A 1 90 ? 9.280 7.455 -8.272 1.00 88.12 90 TRP A N 1
ATOM 676 C CA . TRP A 1 90 ? 8.590 6.190 -8.540 1.00 88.12 90 TRP A CA 1
ATOM 677 C C . TRP A 1 90 ? 7.178 6.135 -7.948 1.00 88.12 90 TRP A C 1
ATOM 679 O O . TRP A 1 90 ? 6.256 5.771 -8.666 1.00 88.12 90 TRP A O 1
ATOM 689 N N . CYS A 1 91 ? 6.976 6.580 -6.704 1.00 90.62 91 CYS A N 1
ATOM 690 C CA . CYS A 1 91 ? 5.645 6.615 -6.086 1.00 90.62 91 CYS A CA 1
ATOM 691 C C . CYS A 1 91 ? 4.707 7.572 -6.841 1.00 90.62 91 CYS A C 1
ATOM 693 O O . CYS A 1 91 ? 3.531 7.280 -7.054 1.00 90.62 91 CYS A O 1
ATOM 695 N N . VAL A 1 92 ? 5.243 8.712 -7.297 1.00 91.44 92 VAL A N 1
ATOM 696 C CA . VAL A 1 92 ? 4.502 9.674 -8.128 1.00 91.44 92 VAL A CA 1
ATOM 697 C C . VAL A 1 92 ? 4.141 9.056 -9.478 1.00 91.44 92 VAL A C 1
ATOM 699 O O . VAL A 1 92 ? 3.007 9.194 -9.927 1.00 91.44 92 VAL A O 1
ATOM 702 N N . TYR A 1 93 ? 5.074 8.342 -10.110 1.00 92.00 93 TYR A N 1
ATOM 703 C CA . TYR A 1 93 ? 4.837 7.660 -11.379 1.00 92.00 93 TYR A CA 1
ATOM 704 C C . TYR A 1 93 ? 3.795 6.541 -11.256 1.00 92.00 93 TYR A C 1
ATOM 706 O O . TYR A 1 93 ? 2.874 6.479 -12.064 1.00 92.00 93 TYR A O 1
ATOM 714 N N . GLU A 1 94 ? 3.879 5.702 -10.224 1.00 93.62 94 GLU A N 1
ATOM 715 C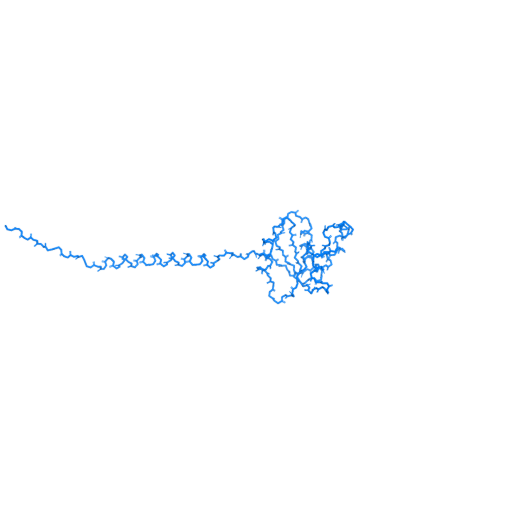 CA . GLU A 1 94 ? 2.880 4.668 -9.922 1.00 93.62 94 GLU A CA 1
ATOM 716 C C . GLU A 1 94 ? 1.495 5.286 -9.703 1.00 93.62 94 GLU A C 1
ATOM 718 O O . GLU A 1 94 ? 0.511 4.832 -10.284 1.00 93.62 94 GLU A O 1
ATOM 723 N N . THR A 1 95 ? 1.421 6.381 -8.944 1.00 92.88 95 THR A N 1
ATOM 724 C CA . THR A 1 95 ? 0.169 7.122 -8.727 1.00 92.88 95 THR A CA 1
ATOM 725 C C . THR A 1 95 ? -0.373 7.708 -10.033 1.00 92.88 95 THR A C 1
ATOM 727 O O . THR A 1 95 ? -1.572 7.627 -10.304 1.00 92.88 95 THR A O 1
ATOM 730 N N . PHE A 1 96 ? 0.499 8.252 -10.885 1.00 94.19 96 PHE A N 1
ATOM 731 C CA . PHE A 1 96 ? 0.129 8.742 -12.212 1.00 94.19 96 PHE A CA 1
ATOM 732 C C . PHE A 1 96 ? -0.414 7.621 -13.109 1.00 94.19 96 PHE A C 1
ATOM 734 O O . PHE A 1 96 ? -1.423 7.819 -13.789 1.00 94.19 96 PHE A O 1
ATOM 741 N N . LEU A 1 97 ? 0.205 6.437 -13.097 1.00 95.50 97 LEU A N 1
ATOM 742 C CA . LEU A 1 97 ? -0.290 5.271 -13.831 1.00 95.50 97 LEU A CA 1
ATOM 743 C C . LEU A 1 97 ? -1.642 4.804 -13.295 1.00 95.50 97 LEU A C 1
ATOM 745 O O . LEU A 1 97 ? -2.549 4.569 -14.087 1.00 95.50 97 LEU A O 1
ATOM 749 N N . ALA A 1 98 ? -1.805 4.730 -11.973 1.00 95.69 98 ALA A N 1
ATOM 750 C CA . ALA A 1 98 ? -3.072 4.382 -11.336 1.00 95.69 98 ALA A CA 1
ATOM 751 C C . ALA A 1 98 ? -4.199 5.324 -11.778 1.00 95.69 98 ALA A C 1
ATOM 753 O O . ALA A 1 98 ? -5.269 4.868 -12.180 1.00 95.69 98 ALA A O 1
ATOM 754 N N . PHE A 1 99 ? -3.928 6.631 -11.783 1.00 96.00 99 PHE A N 1
ATOM 755 C CA . PHE A 1 99 ? -4.864 7.647 -12.254 1.00 96.00 99 PHE A CA 1
ATOM 756 C C . PHE A 1 99 ? -5.172 7.493 -13.750 1.00 96.00 99 PHE A C 1
ATOM 758 O O . PHE A 1 99 ? -6.333 7.455 -14.158 1.00 96.00 99 PHE A O 1
ATOM 765 N N . THR A 1 100 ? -4.138 7.345 -14.579 1.00 96.75 100 THR A N 1
ATOM 766 C CA . THR A 1 100 ? -4.274 7.208 -16.038 1.00 96.75 100 THR A CA 1
ATOM 767 C C . THR A 1 100 ? -5.050 5.949 -16.422 1.00 96.75 100 THR A C 1
ATOM 769 O O . THR A 1 100 ? -5.852 5.969 -17.351 1.00 96.75 100 THR A O 1
ATOM 772 N N . TRP A 1 101 ? -4.849 4.853 -15.694 1.00 97.00 101 TRP A N 1
ATOM 773 C CA . TRP A 1 101 ? -5.545 3.583 -15.902 1.00 97.00 101 TRP A CA 1
ATOM 774 C C . TRP A 1 101 ? -6.875 3.481 -15.152 1.00 97.00 101 TRP A C 1
ATOM 776 O O . TRP A 1 101 ? -7.455 2.398 -15.125 1.00 97.00 101 TRP A O 1
ATOM 786 N N . GLN A 1 102 ? -7.359 4.585 -14.567 1.00 96.88 102 GLN A N 1
ATOM 787 C CA . GLN A 1 102 ? -8.649 4.666 -13.871 1.00 96.88 102 GLN A CA 1
ATOM 788 C C . GLN A 1 102 ? -8.809 3.578 -12.796 1.00 96.88 102 GLN A C 1
ATOM 790 O O . GLN A 1 102 ? -9.865 2.964 -12.653 1.00 96.88 102 GLN A O 1
ATOM 795 N N . LYS A 1 103 ? -7.728 3.310 -12.057 1.00 95.56 103 LYS A N 1
ATOM 796 C CA . LYS A 1 103 ? -7.741 2.390 -10.917 1.00 95.56 103 LYS A CA 1
ATOM 797 C C . LYS A 1 103 ? -8.478 3.017 -9.740 1.00 95.56 103 LYS A C 1
ATOM 799 O O . LYS A 1 103 ? -8.503 4.238 -9.589 1.00 95.56 103 LYS A O 1
ATOM 804 N N . GLU A 1 104 ? -9.030 2.179 -8.869 1.00 95.00 104 GLU A N 1
ATOM 805 C CA . GLU A 1 104 ? -9.539 2.655 -7.586 1.00 95.00 104 GLU A CA 1
ATOM 806 C C . GLU A 1 104 ? -8.350 3.086 -6.720 1.00 95.00 104 GLU A C 1
ATOM 808 O O . GLU A 1 104 ? -7.525 2.258 -6.343 1.00 95.00 104 GLU A O 1
ATOM 813 N N . ILE A 1 105 ? -8.244 4.378 -6.412 1.00 95.06 105 ILE A N 1
ATOM 814 C CA . ILE A 1 105 ? -7.154 4.913 -5.592 1.00 95.06 105 ILE A CA 1
ATOM 815 C C . ILE A 1 105 ? -7.648 5.109 -4.161 1.00 95.06 105 ILE A C 1
ATOM 817 O O . ILE A 1 105 ? -8.624 5.822 -3.924 1.00 95.06 105 ILE A O 1
ATOM 821 N N . ARG A 1 106 ? -6.935 4.522 -3.197 1.00 93.88 106 ARG A N 1
ATOM 822 C CA . ARG A 1 106 ? -7.184 4.688 -1.762 1.00 93.88 106 ARG A CA 1
ATOM 823 C C . ARG A 1 106 ? -5.963 5.272 -1.078 1.00 93.88 106 ARG A C 1
ATOM 825 O O . ARG A 1 106 ? -4.864 4.747 -1.213 1.00 93.88 106 ARG A O 1
ATOM 832 N N . ILE A 1 107 ? -6.162 6.333 -0.305 1.00 93.44 107 ILE A N 1
ATOM 833 C CA . ILE A 1 107 ? -5.119 6.869 0.571 1.00 93.44 107 ILE A CA 1
ATOM 834 C C . ILE A 1 107 ? -5.226 6.131 1.900 1.00 93.44 107 ILE A C 1
ATOM 836 O O . ILE A 1 107 ? -6.266 6.190 2.557 1.00 93.44 107 ILE A O 1
ATOM 840 N N . ALA A 1 108 ? -4.170 5.418 2.273 1.00 92.44 108 ALA A N 1
ATOM 841 C CA . ALA A 1 108 ? -4.136 4.679 3.515 1.00 92.44 108 ALA A CA 1
ATOM 842 C C . ALA A 1 108 ? -3.943 5.640 4.691 1.00 92.44 108 ALA A C 1
ATOM 844 O O . ALA A 1 108 ? -2.999 6.433 4.735 1.00 92.44 108 ALA A O 1
ATOM 845 N N . ALA A 1 109 ? -4.844 5.557 5.657 1.00 86.75 109 ALA A N 1
ATOM 846 C CA . ALA A 1 109 ? -4.768 6.282 6.909 1.00 86.75 109 ALA A CA 1
ATOM 847 C C . ALA A 1 109 ? -4.344 5.326 8.023 1.00 86.75 109 ALA A C 1
ATOM 849 O O . ALA A 1 109 ? -4.753 4.166 8.062 1.00 86.75 109 ALA A O 1
ATOM 850 N N . ALA A 1 110 ? -3.527 5.826 8.949 1.00 79.62 110 ALA A N 1
ATOM 851 C CA . ALA A 1 110 ? -3.217 5.072 10.153 1.00 79.62 110 ALA A CA 1
ATOM 852 C C . ALA A 1 110 ? -4.487 4.958 11.000 1.00 79.62 110 ALA A C 1
ATOM 854 O O . ALA A 1 110 ? -5.242 5.930 11.123 1.00 79.62 110 ALA A O 1
ATOM 855 N N . GLN A 1 111 ? -4.710 3.799 11.619 1.00 75.06 111 GLN A N 1
ATOM 856 C CA . GLN A 1 111 ? -5.788 3.694 12.593 1.00 75.06 111 GLN A CA 1
ATOM 857 C C . GLN A 1 111 ? -5.506 4.635 13.776 1.00 75.06 111 GLN A C 1
ATOM 859 O O . GLN A 1 111 ? -4.387 4.646 14.301 1.00 75.06 111 GLN A O 1
ATOM 864 N N . PRO A 1 112 ? -6.496 5.418 14.241 1.00 68.00 112 PRO A N 1
ATOM 865 C CA . PRO A 1 112 ? -6.330 6.241 15.429 1.00 68.00 112 PRO A CA 1
ATOM 866 C C . PRO A 1 112 ? -6.160 5.344 16.664 1.00 68.00 112 PRO A C 1
ATOM 868 O O . PRO A 1 112 ? -7.127 4.877 17.272 1.00 68.00 112 PRO A O 1
ATOM 871 N N . ARG A 1 113 ? -4.901 5.100 17.049 1.00 69.06 113 ARG A N 1
ATOM 872 C CA . ARG A 1 113 ? -4.549 4.359 18.264 1.00 69.06 113 ARG A CA 1
ATOM 873 C C . ARG A 1 113 ? -5.126 5.080 19.483 1.00 69.06 113 ARG A C 1
ATOM 875 O O . ARG A 1 113 ? -4.903 6.270 19.686 1.00 69.06 113 ARG A O 1
ATOM 882 N N . GLY A 1 114 ? -5.867 4.345 20.311 1.00 71.19 114 GLY A N 1
ATOM 883 C CA . GLY A 1 114 ? -6.409 4.875 21.562 1.00 71.19 114 GLY A CA 1
ATOM 884 C C . GLY A 1 114 ? -7.667 5.733 21.417 1.00 71.19 114 GLY A C 1
ATOM 885 O O . GLY A 1 114 ? -7.981 6.471 22.348 1.00 71.19 114 GLY A O 1
ATOM 886 N N . ILE A 1 115 ? -8.429 5.621 20.320 1.00 80.06 115 ILE A N 1
ATOM 887 C CA . ILE A 1 115 ? -9.712 6.336 20.197 1.00 80.06 115 ILE A CA 1
ATOM 888 C C . ILE A 1 115 ? -10.654 6.019 21.367 1.00 80.06 115 ILE A C 1
ATOM 890 O O . ILE A 1 115 ? -11.262 6.922 21.929 1.00 80.06 115 ILE A O 1
ATOM 894 N N . TRP A 1 116 ? -10.671 4.765 21.827 1.00 82.31 116 TRP A N 1
ATOM 895 C CA . TRP A 1 116 ? -11.420 4.343 23.010 1.00 82.31 116 TRP A CA 1
ATOM 896 C C . TRP A 1 116 ? -10.915 4.995 24.294 1.00 82.31 116 TRP A C 1
ATOM 898 O O . TRP A 1 116 ? -11.717 5.415 25.116 1.00 82.31 116 TRP A O 1
ATOM 908 N N . LEU A 1 117 ? -9.600 5.150 24.454 1.00 85.81 117 LEU A N 1
ATOM 909 C CA . LEU A 1 117 ? -9.023 5.873 25.590 1.00 85.81 117 LEU A CA 1
ATOM 910 C C . LEU A 1 117 ? -9.391 7.360 25.546 1.00 85.81 117 LEU A C 1
ATOM 912 O O . LEU A 1 117 ? -9.717 7.930 26.584 1.00 85.81 117 LEU A O 1
ATOM 916 N N . CYS A 1 118 ? -9.388 7.983 24.366 1.00 84.38 118 CYS A N 1
ATOM 917 C CA . CYS A 1 118 ? -9.876 9.349 24.188 1.00 84.38 118 CYS A CA 1
ATOM 918 C C . CYS A 1 118 ? -11.367 9.462 24.526 1.00 84.38 118 CYS A C 1
ATOM 920 O O . CYS A 1 118 ? -11.735 10.338 25.303 1.00 84.38 118 CYS A O 1
ATOM 922 N N . ILE A 1 119 ? -12.207 8.552 24.026 1.00 90.81 119 ILE A N 1
ATOM 923 C CA . ILE A 1 119 ? -13.645 8.511 24.326 1.00 90.81 119 ILE A CA 1
ATOM 924 C C . ILE A 1 119 ? -13.874 8.345 25.831 1.00 90.81 119 ILE A C 1
ATOM 926 O O . ILE A 1 119 ? -14.633 9.112 26.414 1.00 90.81 119 ILE A O 1
ATOM 930 N N . LEU A 1 120 ? -13.185 7.402 26.480 1.00 94.06 120 LEU A N 1
ATOM 931 C CA . LEU A 1 120 ? -13.290 7.170 27.922 1.00 94.06 120 LEU A CA 1
ATOM 932 C C . LEU A 1 120 ? -12.856 8.397 28.730 1.00 94.06 120 LEU A C 1
ATOM 934 O O . LEU A 1 120 ? -13.525 8.760 29.694 1.00 94.06 120 LEU A O 1
ATOM 938 N N . ARG A 1 121 ? -11.770 9.068 28.327 1.00 93.06 121 ARG A N 1
ATOM 939 C CA . ARG A 1 121 ? -11.304 10.309 28.969 1.00 93.06 121 ARG A CA 1
ATOM 940 C C . ARG A 1 121 ? -12.322 11.437 28.830 1.00 93.06 121 ARG A C 1
ATOM 942 O O . ARG A 1 121 ? -12.609 12.113 29.814 1.00 93.06 121 ARG A O 1
ATOM 949 N N . VAL A 1 122 ? -12.886 11.620 27.637 1.00 94.62 122 VAL A N 1
ATOM 950 C CA . VAL A 1 122 ? -13.915 12.637 27.376 1.00 94.62 122 VAL A CA 1
ATOM 951 C C . VAL A 1 122 ? -15.185 12.331 28.169 1.00 94.62 122 VAL A C 1
ATOM 953 O O . VAL A 1 122 ? -15.717 13.220 28.828 1.00 94.62 122 VAL A O 1
ATOM 956 N N . ALA A 1 123 ? -15.635 11.076 28.180 1.00 96.06 123 ALA A N 1
ATOM 957 C CA . ALA A 1 123 ? -16.805 10.646 28.939 1.00 96.06 123 ALA A CA 1
ATOM 958 C C . ALA A 1 123 ? -16.615 10.849 30.450 1.00 96.06 123 ALA A C 1
ATOM 960 O O . ALA A 1 123 ? -17.489 11.410 31.106 1.00 96.06 123 ALA A O 1
ATOM 961 N N . ALA A 1 124 ? -15.460 10.461 30.999 1.00 96.19 124 ALA A N 1
ATOM 962 C CA . ALA A 1 124 ? -15.141 10.661 32.411 1.00 96.19 124 ALA A CA 1
ATOM 963 C C . ALA A 1 124 ? -15.144 12.148 32.795 1.00 96.19 124 ALA A C 1
ATOM 965 O O . ALA A 1 124 ? -15.682 12.515 33.840 1.00 96.19 124 ALA A O 1
ATOM 966 N N . TRP A 1 125 ? -14.595 13.011 31.935 1.00 96.62 125 TRP A N 1
ATOM 967 C CA . TRP A 1 125 ? -14.619 14.457 32.145 1.00 96.62 125 TRP A CA 1
ATOM 968 C C . TRP A 1 125 ? -16.048 15.014 32.127 1.00 96.62 125 TRP A C 1
ATOM 970 O O . TRP A 1 125 ? -16.430 15.743 33.040 1.00 96.62 125 TRP A O 1
ATOM 980 N N . PHE A 1 126 ? -16.867 14.610 31.151 1.00 96.38 126 PHE A N 1
ATOM 981 C CA . PHE A 1 126 ? -18.280 14.993 31.086 1.00 96.38 126 PHE A CA 1
ATOM 982 C C . PHE A 1 126 ? -19.055 14.570 32.339 1.00 96.38 126 PHE A C 1
ATOM 984 O O . PHE A 1 126 ? -19.799 15.372 32.901 1.00 96.38 126 PHE A O 1
ATOM 991 N N . ILE A 1 127 ? -18.852 13.337 32.813 1.00 96.88 127 ILE A N 1
ATOM 992 C CA . ILE A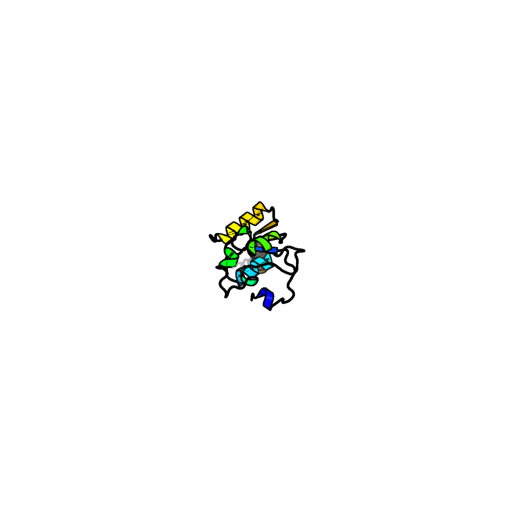 1 127 ? -19.487 12.826 34.036 1.00 96.88 127 ILE A CA 1
ATOM 993 C C . ILE A 1 127 ? -19.058 13.649 35.256 1.00 96.88 127 ILE A C 1
ATOM 995 O O . ILE A 1 127 ? -19.904 14.011 36.071 1.00 96.88 127 ILE A O 1
ATOM 999 N N . ALA A 1 128 ? -17.771 13.985 35.376 1.00 96.44 128 ALA A N 1
ATOM 1000 C CA . ALA A 1 128 ? -17.261 14.784 36.487 1.00 96.44 128 ALA A CA 1
ATOM 1001 C C . ALA A 1 128 ? -17.854 16.203 36.506 1.00 96.44 128 ALA A C 1
ATOM 1003 O O . ALA A 1 128 ? -18.248 16.686 37.568 1.00 96.44 128 ALA A O 1
ATOM 1004 N N . VAL A 1 129 ? -17.966 16.854 35.343 1.00 96.25 129 VAL A N 1
ATOM 1005 C CA . VAL A 1 129 ? -18.576 18.188 35.221 1.00 96.25 129 VAL A CA 1
ATOM 1006 C C . VAL A 1 129 ? -20.059 18.140 35.586 1.00 96.25 129 VAL A C 1
ATOM 1008 O O . VAL A 1 129 ? -20.502 18.913 36.434 1.00 96.25 129 VAL A O 1
ATOM 1011 N N . MET A 1 130 ? -20.813 17.198 35.015 1.00 95.44 130 MET A N 1
ATOM 1012 C CA . MET A 1 130 ? -22.242 17.043 35.308 1.00 95.44 130 MET A CA 1
ATOM 1013 C C . MET A 1 130 ? -22.496 16.703 36.781 1.00 95.44 130 MET A C 1
ATOM 1015 O O . MET A 1 130 ? -23.384 17.283 37.405 1.00 95.44 130 MET A O 1
ATOM 1019 N N . GLY A 1 131 ? -21.689 15.812 37.363 1.00 94.75 131 GLY A N 1
ATOM 1020 C CA . GLY A 1 131 ? -21.750 15.477 38.784 1.00 94.75 131 GLY A CA 1
ATOM 1021 C C . GLY A 1 131 ? -21.423 16.672 39.681 1.00 94.75 131 GLY A C 1
ATOM 1022 O O . GLY A 1 131 ? -22.121 16.909 40.663 1.00 94.75 131 GLY A O 1
ATOM 1023 N N . GLY A 1 132 ? -20.413 17.470 39.322 1.00 93.56 132 GLY A N 1
ATOM 1024 C CA . GLY A 1 132 ? -20.065 18.701 40.031 1.00 93.56 132 GLY A CA 1
ATOM 1025 C C . GLY A 1 132 ? -21.189 19.738 40.010 1.00 93.56 132 GLY A C 1
ATOM 1026 O O . GLY A 1 132 ? -21.522 20.292 41.056 1.00 93.56 132 GLY A O 1
ATOM 1027 N N . MET A 1 133 ? -21.820 19.959 38.852 1.00 92.19 133 MET A N 1
ATOM 1028 C CA . MET A 1 133 ? -22.972 20.863 38.736 1.00 92.19 133 MET A CA 1
ATOM 1029 C C . MET A 1 133 ? -24.157 20.377 39.577 1.00 92.19 133 MET A C 1
ATOM 1031 O O . MET A 1 133 ? -24.729 21.162 40.328 1.00 92.19 133 MET A O 1
ATOM 1035 N N . LEU A 1 134 ? -24.474 19.079 39.541 1.00 92.94 134 LEU A N 1
ATOM 1036 C CA . LEU A 1 134 ? -25.546 18.506 40.357 1.00 92.94 134 LEU A CA 1
ATOM 1037 C C . LEU A 1 134 ? -25.272 18.646 41.864 1.00 92.94 134 LEU A C 1
ATOM 1039 O O . LEU A 1 134 ? -26.176 18.968 42.630 1.00 92.94 134 LEU A O 1
ATOM 1043 N N . LEU A 1 135 ? -24.028 18.438 42.303 1.00 90.00 135 LEU A N 1
ATOM 1044 C CA . LEU A 1 135 ? -23.640 18.622 43.706 1.00 90.00 135 LEU A CA 1
ATOM 1045 C C . LEU A 1 135 ? -23.749 20.086 44.154 1.00 90.00 135 LEU A C 1
ATOM 1047 O O . LEU A 1 135 ? -24.116 20.340 45.302 1.00 90.00 135 LEU A O 1
ATOM 1051 N N . LEU A 1 136 ? -23.449 21.045 43.272 1.00 88.25 136 LEU A N 1
ATOM 1052 C CA . LEU A 1 136 ? -23.635 22.472 43.552 1.00 88.25 136 LEU A CA 1
ATOM 1053 C C . LEU A 1 136 ? -25.119 22.820 43.720 1.00 88.25 136 LEU A C 1
ATOM 1055 O O . LEU A 1 136 ? -25.462 23.482 44.698 1.00 88.25 136 LEU A O 1
ATOM 1059 N N . GLU A 1 137 ? -25.988 22.321 42.841 1.00 86.12 137 GLU A N 1
ATOM 1060 C CA . GLU A 1 137 ? -27.446 22.486 42.950 1.00 86.12 137 GLU A CA 1
ATOM 1061 C C . GLU A 1 137 ? -27.992 21.866 44.248 1.00 86.12 137 GLU A C 1
ATOM 1063 O O . GLU A 1 137 ? -28.694 22.520 45.020 1.00 86.12 137 GLU A O 1
ATOM 1068 N N . LEU A 1 138 ? -27.592 20.632 44.576 1.00 83.81 138 LEU A N 1
ATOM 1069 C CA . LEU A 1 138 ? -28.000 19.973 45.824 1.00 83.81 138 LEU A CA 1
ATOM 1070 C C . LEU A 1 138 ? -27.530 20.735 47.072 1.00 83.81 138 LEU A C 1
ATOM 1072 O O . LEU A 1 138 ? -28.240 20.771 48.077 1.00 83.81 138 LEU A O 1
ATOM 1076 N N . ARG A 1 139 ? -26.357 21.378 47.017 1.00 78.88 139 ARG A N 1
ATOM 1077 C CA . ARG A 1 139 ? -25.847 22.213 48.113 1.00 78.88 139 ARG A CA 1
ATOM 1078 C C . ARG A 1 139 ? -26.633 23.516 48.274 1.00 78.88 139 ARG A C 1
ATOM 1080 O O . ARG A 1 139 ? -26.739 23.992 49.399 1.00 78.88 139 ARG A O 1
ATOM 1087 N N . GLN A 1 140 ? -27.177 24.079 47.196 1.00 79.19 140 GLN A N 1
ATOM 1088 C CA . GLN A 1 140 ? -28.060 25.251 47.268 1.00 79.19 140 GLN A CA 1
ATOM 1089 C C . GLN A 1 140 ? -29.442 24.906 47.843 1.00 79.19 140 GLN A C 1
ATOM 1091 O O . GLN A 1 140 ? -30.055 25.746 48.495 1.00 79.19 140 GLN A O 1
ATOM 1096 N N . ILE A 1 141 ? -29.912 23.672 47.641 1.00 78.25 141 ILE A N 1
ATOM 1097 C CA . ILE A 1 141 ? -31.197 23.181 48.166 1.00 78.25 141 ILE A CA 1
ATOM 1098 C C . ILE A 1 141 ? -31.078 22.721 49.632 1.00 78.25 141 ILE A C 1
ATOM 1100 O O . ILE A 1 141 ? -32.080 22.667 50.348 1.00 78.25 141 ILE A O 1
ATOM 1104 N N . ALA A 1 142 ? -29.868 22.403 50.107 1.00 72.38 142 ALA A N 1
ATOM 1105 C CA . ALA A 1 142 ? -29.652 21.981 51.486 1.00 72.38 142 ALA A CA 1
ATOM 1106 C C . ALA A 1 142 ? -30.044 23.106 52.472 1.00 72.38 142 ALA A C 1
ATOM 1108 O O . ALA A 1 142 ? -29.499 24.211 52.392 1.00 72.38 142 ALA A O 1
ATOM 1109 N N . PRO A 1 143 ? -30.969 22.854 53.418 1.00 65.12 143 PRO A N 1
ATOM 1110 C CA . PRO A 1 143 ? -31.424 23.872 54.353 1.00 65.12 143 PRO A CA 1
ATOM 1111 C C . PRO A 1 143 ? -30.264 24.332 55.239 1.00 65.12 143 PRO A C 1
ATOM 1113 O O . PRO A 1 143 ? -29.556 23.517 55.836 1.00 65.12 143 PRO A O 1
ATOM 1116 N N . VAL A 1 144 ? -30.075 25.650 55.328 1.00 68.00 144 VAL A N 1
ATOM 1117 C CA . VAL A 1 144 ? -29.105 26.260 56.243 1.00 68.00 144 VAL A CA 1
ATOM 1118 C C . VAL A 1 144 ? -29.480 25.831 57.666 1.00 68.00 144 VAL A C 1
ATOM 1120 O O . VAL A 1 144 ? -30.629 26.047 58.060 1.00 68.00 144 VAL A O 1
ATOM 1123 N N . PRO A 1 145 ? -28.572 25.216 58.446 1.00 65.00 145 PRO A N 1
ATOM 1124 C CA . PRO A 1 145 ? -28.884 24.851 59.819 1.00 65.00 145 PRO A CA 1
ATOM 1125 C C . PRO A 1 145 ? -29.230 26.126 60.591 1.00 65.00 145 PRO A C 1
ATOM 1127 O O . PRO A 1 145 ? -28.403 27.029 60.723 1.00 65.00 145 PRO A O 1
ATOM 1130 N N . CYS A 1 146 ? -30.478 26.222 61.057 1.00 62.72 146 CYS A N 1
ATOM 1131 C CA . CYS A 1 146 ? -30.928 27.315 61.905 1.00 62.72 146 CYS A CA 1
ATOM 1132 C C . CYS A 1 146 ? -30.063 27.320 63.168 1.00 62.72 146 CYS A C 1
ATOM 1134 O O . CYS A 1 146 ? -30.138 26.402 63.985 1.00 62.72 146 CYS A O 1
ATOM 1136 N N . CYS A 1 147 ? -29.207 28.332 63.306 1.00 61.28 147 CYS A N 1
ATOM 1137 C CA . CYS A 1 147 ? -28.396 28.510 64.501 1.00 61.28 147 CYS A CA 1
ATOM 1138 C C . CYS A 1 147 ? -29.343 28.697 65.704 1.00 61.28 147 CYS A C 1
ATOM 1140 O O . CYS A 1 147 ? -30.251 29.532 65.613 1.00 61.28 147 CYS A O 1
ATOM 1142 N N . PRO A 1 148 ? -29.182 27.956 66.816 1.00 60.78 148 PRO A N 1
ATOM 1143 C CA . PRO A 1 148 ? -29.979 28.212 68.000 1.00 60.78 148 PRO A CA 1
ATOM 1144 C C . PRO A 1 148 ? -29.571 29.574 68.560 1.00 60.78 148 PRO A C 1
ATOM 1146 O O . PRO A 1 148 ? -28.422 29.782 68.945 1.00 60.78 148 PRO A O 1
ATOM 1149 N N . VAL A 1 149 ? -30.516 30.513 68.583 1.00 59.66 149 VAL A N 1
ATOM 1150 C CA . VAL A 1 149 ? -30.354 31.809 69.244 1.00 59.66 149 VAL A CA 1
ATOM 1151 C C . VAL A 1 149 ? -30.234 31.541 70.744 1.00 59.66 149 VAL A C 1
ATOM 1153 O O . VAL A 1 149 ? -31.230 31.340 71.436 1.00 59.66 149 VAL A O 1
ATOM 1156 N N . THR A 1 150 ? -29.008 31.479 71.258 1.00 57.06 150 THR A N 1
ATOM 1157 C CA . THR A 1 150 ? -28.762 31.464 72.700 1.00 57.06 150 THR A CA 1
ATOM 1158 C C . THR A 1 150 ? -28.994 32.869 73.238 1.00 57.06 150 THR A C 1
ATOM 1160 O O . THR A 1 150 ? -28.136 33.742 73.109 1.00 57.06 150 THR A O 1
ATOM 1163 N N . TYR A 1 151 ? -30.174 33.092 73.814 1.00 51.19 151 TYR A N 1
ATOM 1164 C CA . TYR A 1 151 ? -30.467 34.272 74.620 1.00 51.19 151 TYR A CA 1
ATOM 1165 C C . TYR A 1 151 ? -29.632 34.205 75.907 1.00 51.19 151 TYR A C 1
ATOM 1167 O O . TYR A 1 151 ? -29.908 33.390 76.785 1.00 51.19 151 TYR A O 1
ATOM 1175 N N . PHE A 1 152 ? -28.591 35.033 75.990 1.00 51.62 152 PHE A N 1
ATOM 1176 C CA . PHE A 1 152 ? -27.911 35.341 77.247 1.00 51.62 152 PHE A CA 1
ATOM 1177 C C . PHE A 1 152 ? -28.773 36.352 78.016 1.00 51.62 152 PHE A C 1
ATOM 1179 O O . PHE A 1 152 ? -29.008 37.454 77.517 1.00 51.62 152 PHE A O 1
ATOM 1186 N N . TRP A 1 153 ? -29.255 35.945 79.191 1.00 54.62 153 TRP A N 1
ATOM 1187 C CA . TRP A 1 153 ? -29.731 36.835 80.252 1.00 54.62 153 TRP A CA 1
ATOM 1188 C C . TRP A 1 153 ? -28.597 37.075 81.244 1.00 54.62 153 TRP A C 1
ATOM 1190 O O . TRP A 1 153 ? -27.852 36.102 81.508 1.00 54.62 153 TRP A O 1
#

Organism: NCBI:txid2562239

pLDDT: mean 86.44, std 10.28, range [51.19, 97.0]

Sequence (153 aa):
MSWALLKHPDGVSCNIFVTHCWAEGIYEFLDRVEGSWPGGADEGAYICSLSNPQEQDISSLLASPSASPFALALKSASTVMITSIYTRLWCVYETFLAFTWQKEIRIAAAQPRGIWLCILRVAAWFIAVMGGMLLLELRQIAPVPCCPVTYFW